Protein AF-A0A958WPH4-F1 (afdb_monomer_lite)

pLDDT: mean 70.2, std 12.9, range [39.75, 87.56]

Sequence (71 aa):
MMYFWIILAAIAIVVVWYFNKNNGNAPFIGPKKEDPLDILKRRFANGEIDEEEYEERKAVLEEDEYLKYKP

Radius of gyration: 15.69 Å; chains: 1; bounding box: 19×44×34 Å

Foldseek 3Di:
DVVVVVVVVVVLVVVCVVVVVVPPDDPDDDPPPCQPLNVLVVCVSVVVDDPVRSVVVVVVSVVVVVVVPDD

Secondary structure (DSSP, 8-state):
-HHHHHHHHHHHHHHHHHHHTT-S-----S-----HHHHHHHHHHTTSS-HHHHHHHHHHHHHHHHHHT--

Structure (mmCIF, N/CA/C/O backbone):
data_AF-A0A958WPH4-F1
#
_entry.id   AF-A0A958WPH4-F1
#
loop_
_atom_site.group_PDB
_atom_site.id
_atom_site.type_symbol
_atom_site.label_atom_id
_atom_site.label_alt_id
_atom_site.label_comp_id
_atom_site.label_asym_id
_atom_site.label_entity_id
_atom_site.label_seq_id
_atom_site.pdbx_PDB_ins_code
_atom_site.Cartn_x
_atom_site.Cartn_y
_atom_site.Cartn_z
_atom_site.occupancy
_atom_site.B_iso_or_equiv
_atom_site.auth_seq_id
_atom_site.auth_comp_id
_atom_site.auth_asym_id
_atom_site.auth_atom_id
_atom_site.pdbx_PDB_model_num
ATOM 1 N N . MET A 1 1 ? -5.198 22.664 5.451 1.00 64.94 1 MET A N 1
ATOM 2 C CA . MET A 1 1 ? -5.402 21.293 5.968 1.00 64.94 1 MET A CA 1
ATOM 3 C C . MET A 1 1 ? -5.865 20.319 4.886 1.00 64.94 1 MET A C 1
ATOM 5 O O . MET A 1 1 ? -5.200 19.314 4.714 1.00 64.94 1 MET A O 1
ATOM 9 N N . MET A 1 2 ? -6.892 20.622 4.079 1.00 69.88 2 MET A N 1
ATOM 10 C CA . MET A 1 2 ? -7.328 19.730 2.978 1.00 69.88 2 MET A CA 1
ATOM 11 C C . MET A 1 2 ? -6.310 19.597 1.827 1.00 69.88 2 MET A C 1
ATOM 13 O O . MET A 1 2 ? -6.145 18.530 1.251 1.00 69.88 2 MET A O 1
ATOM 17 N N . TYR A 1 3 ? -5.548 20.657 1.550 1.00 74.56 3 TYR A N 1
ATOM 18 C CA . TYR A 1 3 ? -4.497 20.643 0.525 1.00 74.56 3 TYR A CA 1
ATOM 19 C C . TYR A 1 3 ? -3.335 19.688 0.835 1.00 74.56 3 TYR A C 1
ATOM 21 O O . TYR A 1 3 ? -2.689 19.208 -0.089 1.00 74.56 3 TYR A O 1
ATOM 29 N N . PHE A 1 4 ? -3.088 19.380 2.114 1.00 80.31 4 PHE A N 1
ATOM 30 C CA . PHE A 1 4 ? -2.042 18.437 2.515 1.00 80.31 4 PHE A CA 1
ATOM 31 C C . PHE A 1 4 ? -2.368 17.019 2.033 1.00 80.31 4 PHE A C 1
ATOM 33 O O . PHE A 1 4 ? -1.524 16.372 1.423 1.00 80.31 4 PHE A O 1
ATOM 40 N N . TRP A 1 5 ? -3.622 16.594 2.201 1.00 82.94 5 TRP A N 1
ATOM 41 C CA . TRP A 1 5 ? -4.116 15.300 1.727 1.00 82.94 5 TRP A CA 1
ATOM 42 C C . TRP A 1 5 ? -4.079 15.175 0.206 1.00 82.94 5 TRP A C 1
ATOM 44 O O . TRP A 1 5 ? -3.693 14.136 -0.316 1.00 82.94 5 TRP A O 1
ATOM 54 N N . ILE A 1 6 ? -4.403 16.252 -0.513 1.00 80.12 6 ILE A N 1
ATOM 55 C CA . ILE A 1 6 ? -4.353 16.268 -1.983 1.00 80.12 6 ILE A CA 1
ATOM 56 C C . ILE A 1 6 ? -2.907 16.123 -2.479 1.00 80.12 6 ILE A C 1
ATOM 58 O O . ILE A 1 6 ? -2.646 15.363 -3.410 1.00 80.12 6 ILE A O 1
ATOM 62 N N . ILE A 1 7 ? -1.959 16.818 -1.844 1.00 87.56 7 ILE A N 1
ATOM 63 C CA . ILE A 1 7 ? -0.532 16.720 -2.182 1.00 87.56 7 ILE A CA 1
ATOM 64 C C . ILE A 1 7 ? 0.000 15.319 -1.858 1.00 87.56 7 ILE A C 1
ATOM 66 O O . ILE A 1 7 ? 0.705 14.728 -2.674 1.00 87.56 7 ILE A O 1
ATOM 70 N N . LEU A 1 8 ? -0.370 14.766 -0.704 1.00 80.94 8 LEU A N 1
ATOM 71 C CA . LEU A 1 8 ? 0.046 13.433 -0.277 1.00 80.94 8 LEU A CA 1
ATOM 72 C C . LEU A 1 8 ? -0.493 12.341 -1.217 1.00 80.94 8 LEU A C 1
ATOM 74 O O . LEU A 1 8 ? 0.271 11.486 -1.662 1.00 80.94 8 LEU A O 1
ATOM 78 N N . ALA A 1 9 ? -1.767 12.428 -1.609 1.00 79.06 9 ALA A N 1
ATOM 79 C CA . ALA A 1 9 ? -2.378 11.524 -2.580 1.00 79.06 9 ALA A CA 1
ATOM 80 C C . ALA A 1 9 ? -1.714 11.623 -3.965 1.00 79.06 9 ALA A C 1
ATOM 82 O O . ALA A 1 9 ? -1.424 10.604 -4.590 1.00 79.06 9 ALA A O 1
ATOM 83 N N . ALA A 1 10 ? -1.405 12.837 -4.434 1.00 81.44 10 ALA A N 1
ATOM 84 C CA . ALA A 1 10 ? -0.713 13.033 -5.707 1.00 81.44 10 ALA A CA 1
ATOM 85 C C . ALA A 1 10 ? 0.693 12.405 -5.704 1.00 81.44 10 ALA A C 1
ATOM 87 O O . ALA A 1 10 ? 1.079 11.749 -6.673 1.00 81.44 10 ALA A O 1
ATOM 88 N N . ILE A 1 11 ? 1.443 12.551 -4.606 1.00 82.88 11 ILE A N 1
ATOM 89 C CA . ILE A 1 11 ? 2.765 11.929 -4.441 1.00 82.88 11 ILE A CA 1
ATOM 90 C C . ILE A 1 11 ? 2.641 10.400 -4.410 1.00 82.88 11 ILE A C 1
ATOM 92 O O . ILE A 1 11 ? 3.410 9.718 -5.090 1.00 82.88 11 ILE A O 1
ATOM 96 N N . ALA A 1 12 ? 1.653 9.859 -3.691 1.00 79.44 12 ALA A N 1
ATOM 97 C CA . ALA A 1 12 ? 1.407 8.421 -3.626 1.00 79.44 12 ALA A CA 1
ATOM 98 C C . ALA A 1 12 ? 1.147 7.819 -5.018 1.00 79.44 12 ALA A C 1
ATOM 100 O O . ALA A 1 12 ? 1.758 6.812 -5.371 1.00 79.44 12 ALA A O 1
ATOM 101 N N . ILE A 1 13 ? 0.333 8.475 -5.853 1.00 77.88 13 ILE A N 1
ATOM 102 C CA . ILE A 1 13 ? 0.048 8.026 -7.227 1.00 77.88 13 ILE A CA 1
ATOM 103 C C . ILE A 1 13 ? 1.325 7.983 -8.081 1.00 77.88 13 ILE A C 1
ATOM 105 O O . ILE A 1 13 ? 1.546 7.019 -8.816 1.00 77.88 13 ILE A O 1
ATOM 109 N N . VAL A 1 14 ? 2.190 8.998 -7.979 1.00 79.25 14 VAL A N 1
ATOM 110 C CA . VAL A 1 14 ? 3.451 9.061 -8.741 1.00 79.25 14 VAL A CA 1
ATOM 111 C C . VAL A 1 14 ? 4.412 7.953 -8.316 1.00 79.25 14 VAL A C 1
ATOM 113 O O . VAL A 1 14 ? 5.009 7.294 -9.170 1.00 79.25 14 VAL A O 1
ATOM 116 N N . VAL A 1 15 ? 4.534 7.713 -7.008 1.00 76.81 15 VAL A N 1
ATOM 117 C CA . VAL A 1 15 ? 5.345 6.619 -6.463 1.00 76.81 15 VAL A CA 1
ATOM 118 C C . VAL A 1 15 ? 4.796 5.278 -6.951 1.00 76.81 15 VAL A C 1
ATOM 120 O O . VAL A 1 15 ? 5.538 4.497 -7.542 1.00 76.81 15 VAL A O 1
ATOM 123 N N . VAL A 1 16 ? 3.490 5.035 -6.820 1.00 68.69 16 VAL A N 1
ATOM 124 C CA . VAL A 1 16 ? 2.854 3.801 -7.307 1.00 68.69 16 VAL A CA 1
ATOM 125 C C . VAL A 1 16 ? 3.114 3.601 -8.797 1.00 68.69 16 VAL A C 1
ATOM 127 O O . VAL A 1 16 ? 3.538 2.521 -9.193 1.00 68.69 16 VAL A O 1
ATOM 130 N N . TRP A 1 17 ? 2.944 4.625 -9.633 1.00 71.06 17 TRP A N 1
ATOM 131 C CA . TRP A 1 17 ? 3.185 4.505 -11.072 1.00 71.06 17 TRP A CA 1
ATOM 132 C C . TRP A 1 17 ? 4.649 4.172 -11.400 1.00 71.06 17 TRP A C 1
ATOM 134 O O . TRP A 1 17 ? 4.918 3.330 -12.260 1.00 71.06 17 TRP A O 1
ATOM 144 N N . TYR A 1 18 ? 5.598 4.773 -10.677 1.00 70.81 18 TYR A N 1
ATOM 145 C CA . TYR A 1 18 ? 7.027 4.517 -10.851 1.00 70.81 18 TYR A CA 1
ATOM 146 C C . TYR A 1 18 ? 7.420 3.084 -10.456 1.00 70.81 18 TYR A C 1
ATOM 148 O O . TYR A 1 18 ? 8.134 2.411 -11.200 1.00 70.81 18 TYR A O 1
ATOM 156 N N . PHE A 1 19 ? 6.913 2.582 -9.326 1.00 62.41 19 PHE A N 1
ATOM 157 C CA . PHE A 1 19 ? 7.207 1.225 -8.854 1.00 62.41 19 PHE A CA 1
ATOM 158 C C . PHE A 1 19 ? 6.443 0.145 -9.636 1.00 62.41 19 PHE A C 1
ATOM 160 O O . PHE A 1 19 ? 6.998 -0.915 -9.923 1.00 62.41 19 PHE A O 1
ATOM 167 N N . ASN A 1 20 ? 5.207 0.414 -10.064 1.00 60.47 20 ASN A N 1
ATOM 168 C CA . ASN A 1 20 ? 4.398 -0.541 -10.825 1.00 60.47 20 ASN A CA 1
ATOM 169 C C . ASN A 1 20 ? 4.930 -0.729 -12.260 1.00 60.47 20 ASN A C 1
ATOM 171 O O . ASN A 1 20 ? 4.880 -1.827 -12.810 1.00 60.47 20 ASN A O 1
ATOM 175 N N . LYS A 1 21 ? 5.578 0.296 -12.834 1.00 55.19 21 LYS A N 1
ATOM 176 C CA . LYS A 1 21 ? 6.312 0.170 -14.105 1.00 55.19 21 LYS A CA 1
ATOM 177 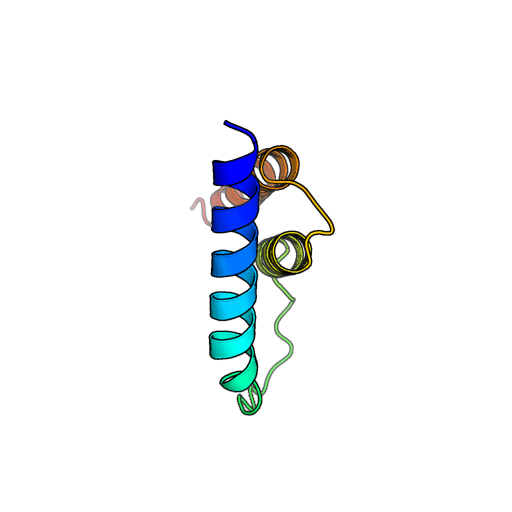C C . LYS A 1 21 ? 7.507 -0.793 -14.017 1.00 55.19 21 LYS A C 1
ATOM 179 O O . LYS A 1 21 ? 7.910 -1.347 -15.037 1.00 55.19 21 LYS A O 1
ATOM 184 N N . ASN A 1 22 ? 8.038 -1.034 -12.816 1.00 52.25 22 ASN A N 1
ATOM 185 C CA . ASN A 1 22 ? 9.184 -1.918 -12.592 1.00 52.25 22 ASN A CA 1
ATOM 186 C C . ASN A 1 22 ? 8.794 -3.358 -12.197 1.00 52.25 22 ASN A C 1
ATOM 188 O O . ASN A 1 22 ? 9.647 -4.241 -12.211 1.00 52.25 22 ASN A O 1
ATOM 192 N N . ASN A 1 23 ? 7.512 -3.623 -11.911 1.00 52.66 23 ASN A N 1
ATOM 193 C CA . ASN A 1 23 ? 7.011 -4.953 -11.535 1.00 52.66 23 ASN A CA 1
ATOM 194 C C . ASN A 1 23 ? 6.507 -5.799 -12.720 1.00 52.66 23 ASN A C 1
ATOM 196 O O . ASN A 1 23 ? 5.972 -6.886 -12.522 1.00 52.66 23 ASN A O 1
ATOM 200 N N . GLY A 1 24 ? 6.719 -5.344 -13.958 1.00 50.56 24 GLY A N 1
ATOM 201 C CA . GLY A 1 24 ? 6.300 -6.062 -15.164 1.00 50.56 24 GLY A CA 1
ATOM 202 C C . GLY A 1 24 ? 7.074 -7.347 -15.488 1.00 50.56 24 GLY A C 1
ATOM 203 O O . GLY A 1 24 ? 6.710 -8.006 -16.451 1.00 50.56 24 GLY A O 1
ATOM 204 N N . ASN A 1 25 ? 8.124 -7.721 -14.742 1.00 50.41 25 ASN A N 1
ATOM 205 C CA . ASN A 1 25 ? 8.966 -8.878 -15.085 1.00 50.41 25 ASN A CA 1
ATOM 206 C C . ASN A 1 25 ? 9.564 -9.589 -13.857 1.00 50.41 25 ASN A C 1
ATOM 208 O O . ASN A 1 25 ? 10.781 -9.637 -13.695 1.00 50.41 25 ASN A O 1
ATOM 212 N N . ALA A 1 26 ? 8.733 -10.187 -13.005 1.00 51.84 26 ALA A N 1
ATOM 213 C CA . ALA A 1 26 ? 9.205 -11.2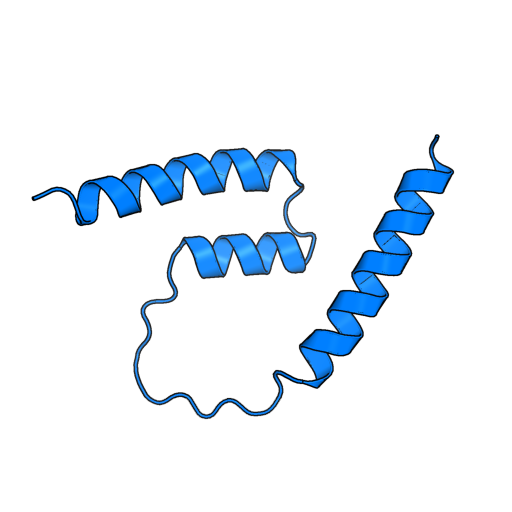55 -12.123 1.00 51.84 26 ALA A CA 1
ATOM 214 C C . ALA A 1 26 ? 8.576 -12.583 -12.575 1.00 51.84 26 ALA A C 1
ATOM 216 O O . ALA A 1 26 ? 7.412 -12.838 -12.262 1.00 51.84 26 ALA A O 1
ATOM 217 N N . PRO A 1 27 ? 9.301 -13.442 -13.318 1.00 54.34 27 PRO A N 1
ATOM 218 C CA . PRO A 1 27 ? 8.837 -14.788 -13.602 1.00 54.34 27 PRO A CA 1
ATOM 219 C C . PRO A 1 27 ? 9.079 -15.616 -12.339 1.00 54.34 27 PRO A C 1
ATOM 221 O O . PRO A 1 27 ? 10.136 -16.225 -12.194 1.00 54.34 27 PRO A O 1
ATOM 224 N N . PHE A 1 28 ? 8.151 -15.592 -11.379 1.00 45.22 28 PHE A N 1
ATOM 225 C CA . PHE A 1 28 ? 8.290 -16.413 -10.178 1.00 45.22 28 PHE A CA 1
ATOM 226 C C . PHE A 1 28 ? 7.407 -17.655 -10.237 1.00 45.22 28 PHE A C 1
ATOM 228 O O . PHE A 1 28 ? 6.183 -17.622 -10.158 1.00 45.22 28 PHE A O 1
ATOM 235 N N . ILE A 1 29 ? 8.125 -18.753 -10.416 1.00 48.00 29 ILE A N 1
ATOM 236 C CA . ILE A 1 29 ? 7.726 -20.148 -10.397 1.00 48.00 29 ILE A CA 1
ATOM 237 C C . ILE A 1 29 ? 7.253 -20.513 -8.980 1.00 48.00 29 ILE A C 1
ATOM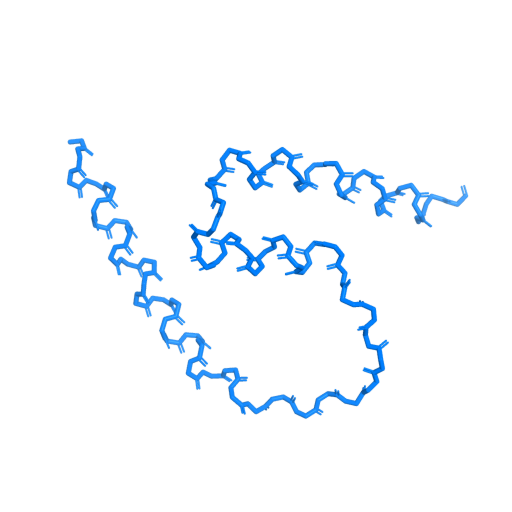 239 O O . ILE A 1 29 ? 7.971 -20.283 -8.008 1.00 48.00 29 ILE A O 1
ATOM 243 N N . GLY A 1 30 ? 6.070 -21.124 -8.880 1.00 42.12 30 GLY A N 1
ATOM 244 C CA . GLY A 1 30 ? 5.561 -21.809 -7.684 1.00 42.12 30 GLY A CA 1
ATOM 245 C C . GLY A 1 30 ? 4.182 -21.311 -7.222 1.00 42.12 30 GLY A C 1
ATOM 246 O O . GLY A 1 30 ? 3.911 -20.114 -7.312 1.00 42.12 30 GLY A O 1
ATOM 247 N N . PRO A 1 31 ? 3.297 -22.192 -6.711 1.00 45.12 31 PRO A N 1
ATOM 248 C CA . PRO A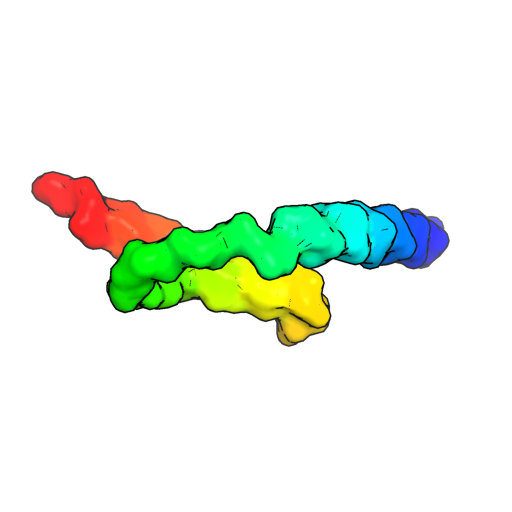 1 31 ? 2.010 -21.791 -6.156 1.00 45.12 31 PRO A CA 1
ATOM 249 C C . PRO A 1 31 ? 2.253 -21.107 -4.807 1.00 45.12 31 PRO A C 1
ATOM 251 O O . PRO A 1 31 ? 2.150 -21.726 -3.747 1.00 45.12 31 PRO A O 1
ATOM 254 N N . LYS A 1 32 ? 2.624 -19.824 -4.832 1.00 49.97 32 LYS A N 1
ATOM 255 C CA . LYS A 1 32 ? 2.524 -18.979 -3.646 1.00 49.97 32 LYS A CA 1
ATOM 256 C C . LYS A 1 32 ? 1.046 -18.950 -3.285 1.00 49.97 32 LYS A C 1
ATOM 258 O O . LYS A 1 32 ? 0.246 -18.362 -4.004 1.00 49.97 32 LYS A O 1
ATOM 263 N N . LYS A 1 33 ? 0.686 -19.625 -2.192 1.00 50.06 33 LYS A N 1
ATOM 264 C CA . LYS A 1 33 ? -0.485 -19.235 -1.409 1.00 50.06 33 LYS A CA 1
ATOM 265 C C . LYS A 1 33 ? -0.294 -17.745 -1.164 1.00 50.06 33 LYS A C 1
ATOM 267 O O . LYS A 1 33 ? 0.652 -17.382 -0.474 1.00 50.06 33 LYS A O 1
ATOM 272 N N . GLU A 1 34 ? -1.059 -16.923 -1.868 1.00 54.84 34 GLU A N 1
ATOM 273 C CA . GLU A 1 34 ? -1.033 -15.479 -1.690 1.00 54.84 34 GLU A CA 1
ATOM 274 C C . GLU A 1 34 ? -1.286 -15.245 -0.206 1.00 54.84 34 GLU A C 1
ATOM 276 O O . GLU A 1 34 ? -2.302 -15.701 0.326 1.00 54.84 34 GLU A O 1
ATOM 281 N N . ASP A 1 35 ? -0.296 -14.679 0.480 1.00 65.69 35 ASP A N 1
ATOM 282 C CA . ASP A 1 35 ? -0.421 -14.465 1.907 1.00 65.69 35 ASP A CA 1
ATOM 283 C C . ASP A 1 35 ? -1.594 -13.493 2.125 1.00 65.69 35 ASP A C 1
ATOM 285 O O . ASP A 1 35 ? -1.730 -12.527 1.361 1.00 65.69 35 ASP A O 1
ATOM 289 N N . PRO A 1 36 ? -2.490 -13.732 3.095 1.00 71.94 36 PRO A N 1
ATOM 290 C CA . PRO A 1 36 ? -3.578 -12.807 3.391 1.00 71.94 36 PRO A CA 1
ATOM 291 C C . PRO A 1 36 ? -3.103 -11.351 3.536 1.00 71.94 36 PRO A C 1
ATOM 293 O O . PRO A 1 36 ? -3.817 -10.434 3.117 1.00 71.94 36 PRO A O 1
ATOM 296 N N . LEU A 1 37 ? -1.878 -11.134 4.034 1.00 75.56 37 LEU A N 1
ATOM 297 C CA . LEU A 1 37 ? -1.248 -9.815 4.105 1.00 75.56 37 LEU A CA 1
ATOM 298 C C . LEU A 1 37 ? -0.928 -9.221 2.727 1.00 75.56 37 LEU A C 1
ATOM 300 O O . LEU A 1 37 ? -1.128 -8.024 2.522 1.00 75.56 37 L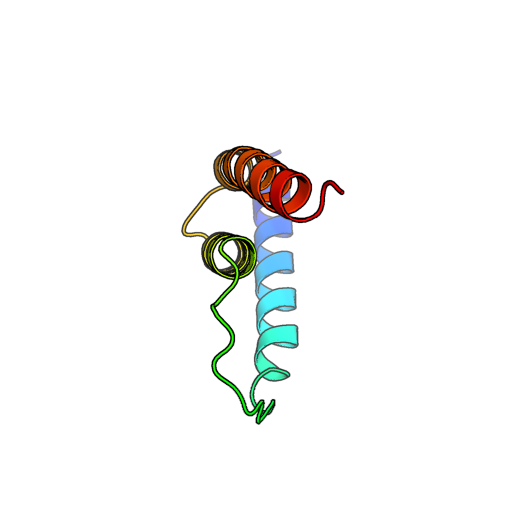EU A O 1
ATOM 304 N N . ASP A 1 38 ? -0.483 -10.028 1.760 1.00 75.19 38 ASP A N 1
ATOM 305 C CA . ASP A 1 38 ? -0.230 -9.575 0.384 1.00 75.19 38 ASP A CA 1
ATOM 306 C C . ASP A 1 38 ? -1.534 -9.125 -0.298 1.00 75.19 38 ASP A C 1
ATOM 308 O O . ASP A 1 38 ? -1.558 -8.114 -1.008 1.00 75.19 38 ASP A O 1
ATOM 312 N N . ILE A 1 39 ? -2.644 -9.828 -0.041 1.00 81.31 39 ILE A N 1
ATOM 313 C CA . ILE A 1 39 ? -3.973 -9.451 -0.548 1.00 81.31 39 ILE A CA 1
ATOM 314 C C . ILE A 1 39 ? -4.433 -8.138 0.091 1.00 81.31 39 ILE A C 1
ATOM 316 O O . ILE A 1 39 ? -4.915 -7.246 -0.614 1.00 81.31 39 ILE A O 1
ATOM 320 N N . LEU A 1 40 ? -4.271 -8.001 1.408 1.00 81.00 40 LEU A N 1
ATOM 321 C CA . LEU A 1 40 ? -4.640 -6.791 2.135 1.00 81.00 40 LEU A CA 1
ATOM 322 C C . LEU A 1 40 ? -3.829 -5.581 1.646 1.00 81.00 40 LEU A C 1
ATOM 324 O O . LEU A 1 40 ? -4.393 -4.535 1.327 1.00 81.00 40 LEU A O 1
ATOM 328 N N . LYS A 1 41 ? -2.515 -5.755 1.481 1.00 78.56 41 LYS A N 1
ATOM 329 C CA . LYS A 1 41 ? -1.599 -4.732 0.967 1.00 78.56 41 LYS A CA 1
ATOM 330 C C . LYS A 1 41 ? -1.941 -4.311 -0.455 1.00 78.56 41 LYS A C 1
ATOM 332 O O . LYS A 1 41 ? -1.867 -3.128 -0.774 1.00 78.56 41 LYS A O 1
ATOM 337 N N . ARG A 1 42 ? -2.345 -5.256 -1.310 1.00 76.69 42 ARG A N 1
ATOM 338 C CA . ARG A 1 42 ? -2.806 -4.951 -2.669 1.00 76.69 42 ARG A CA 1
ATOM 339 C C . ARG A 1 42 ? -4.080 -4.108 -2.658 1.00 76.69 42 ARG A C 1
ATOM 341 O O . ARG A 1 42 ? -4.151 -3.143 -3.407 1.00 76.69 42 ARG A O 1
ATOM 348 N N . ARG A 1 43 ? -5.054 -4.434 -1.804 1.00 78.31 43 ARG A N 1
ATOM 349 C CA . ARG A 1 43 ? -6.317 -3.681 -1.684 1.00 78.31 43 ARG A CA 1
ATOM 350 C C . ARG A 1 43 ? -6.102 -2.273 -1.133 1.00 78.31 43 ARG A C 1
ATOM 352 O O . ARG A 1 43 ? -6.676 -1.327 -1.663 1.00 78.31 43 ARG A O 1
ATOM 359 N N . PHE A 1 44 ? -5.214 -2.121 -0.151 1.00 78.12 44 PHE A N 1
ATOM 360 C CA . PHE A 1 44 ? -4.791 -0.807 0.341 1.00 78.12 44 PHE A CA 1
ATOM 361 C C . PHE A 1 44 ? -4.085 0.001 -0.752 1.00 78.12 44 PHE A C 1
ATOM 363 O O . PHE A 1 44 ? -4.430 1.149 -1.008 1.00 78.12 44 PHE A O 1
ATOM 370 N N . ALA A 1 45 ? -3.159 -0.627 -1.482 1.00 76.31 45 ALA A N 1
ATOM 371 C CA . ALA A 1 45 ? -2.460 0.010 -2.598 1.00 76.31 45 ALA A CA 1
ATOM 372 C C . ALA A 1 45 ? -3.394 0.399 -3.761 1.00 76.31 45 ALA A C 1
ATOM 374 O O . ALA A 1 45 ? -3.112 1.361 -4.473 1.00 76.31 45 ALA A O 1
ATOM 375 N N . ASN A 1 46 ? -4.497 -0.329 -3.951 1.00 77.56 46 ASN A N 1
ATOM 376 C CA . ASN A 1 46 ? -5.542 -0.001 -4.919 1.00 77.56 46 ASN A CA 1
ATOM 377 C C . ASN A 1 46 ? -6.492 1.112 -4.432 1.00 77.56 46 ASN A C 1
ATOM 379 O O . ASN A 1 46 ? -7.291 1.601 -5.230 1.00 77.56 46 ASN A O 1
ATOM 383 N N . GLY A 1 47 ? -6.435 1.499 -3.152 1.00 76.69 47 GLY A N 1
ATOM 384 C CA . GLY A 1 47 ? -7.381 2.431 -2.531 1.00 76.69 47 GLY A CA 1
ATOM 385 C C . GLY A 1 47 ? -8.777 1.840 -2.305 1.00 76.69 47 GLY A C 1
ATOM 386 O O . GLY A 1 47 ? -9.742 2.587 -2.186 1.00 76.69 47 GLY A O 1
ATOM 387 N N . GLU A 1 48 ? -8.900 0.508 -2.288 1.00 80.75 48 GLU A N 1
ATOM 388 C CA . GLU A 1 48 ? -10.162 -0.196 -2.008 1.00 80.75 48 GLU A CA 1
ATOM 389 C C . GLU A 1 48 ? -10.504 -0.202 -0.512 1.00 80.75 48 GLU A C 1
ATOM 391 O O . GLU A 1 48 ? -11.655 -0.439 -0.154 1.00 80.75 48 GLU A O 1
ATOM 396 N N . ILE A 1 49 ? -9.506 0.040 0.341 1.00 81.62 49 ILE A N 1
ATOM 397 C CA . ILE A 1 49 ? -9.624 0.153 1.796 1.00 81.62 49 ILE A CA 1
ATOM 398 C C . ILE A 1 49 ? -8.845 1.386 2.257 1.00 81.62 49 ILE A C 1
ATOM 400 O O . ILE A 1 49 ? -7.828 1.736 1.647 1.00 81.62 49 ILE A O 1
ATOM 404 N N . ASP A 1 50 ? -9.332 2.049 3.301 1.00 81.62 50 ASP A N 1
ATOM 405 C CA . ASP A 1 50 ? -8.634 3.177 3.913 1.00 81.62 50 ASP A CA 1
ATOM 406 C C . ASP A 1 50 ? -7.516 2.709 4.868 1.00 81.62 50 ASP A C 1
ATOM 408 O O . ASP A 1 50 ? -7.275 1.514 5.054 1.00 81.62 50 ASP A O 1
ATOM 412 N N . GLU A 1 51 ? -6.765 3.669 5.406 1.00 80.19 51 GLU A N 1
ATOM 413 C CA . GLU A 1 51 ? -5.654 3.407 6.326 1.00 80.19 51 GLU A CA 1
ATOM 414 C C . GLU A 1 51 ? -6.126 2.775 7.641 1.00 80.19 51 GLU A C 1
ATOM 416 O O . GLU A 1 51 ? -5.467 1.868 8.141 1.00 80.19 51 GLU A O 1
ATOM 421 N N . GLU A 1 52 ? -7.289 3.187 8.148 1.00 82.12 52 GLU A N 1
ATOM 422 C CA . GLU A 1 52 ? -7.876 2.664 9.384 1.00 82.12 52 GLU A CA 1
ATOM 423 C C . GLU A 1 52 ? -8.251 1.180 9.209 1.00 82.12 52 GLU A C 1
ATOM 425 O O . GLU A 1 52 ? -7.798 0.325 9.971 1.00 82.12 52 GLU A O 1
ATOM 430 N N . GLU A 1 53 ? -8.947 0.841 8.119 1.00 80.31 53 GLU A N 1
ATOM 431 C CA . GLU A 1 53 ? -9.316 -0.532 7.766 1.00 80.31 53 GLU A CA 1
ATOM 432 C C . GLU A 1 53 ? -8.084 -1.403 7.455 1.00 80.31 53 GLU A C 1
ATOM 434 O O . GLU A 1 53 ? -8.072 -2.608 7.745 1.00 80.31 53 GLU A O 1
ATOM 439 N N . TYR A 1 54 ? -7.031 -0.822 6.872 1.00 86.06 54 TYR A N 1
ATOM 440 C CA . TYR A 1 54 ? -5.775 -1.528 6.636 1.00 86.06 54 TYR A CA 1
ATOM 441 C C . TYR A 1 54 ? -5.074 -1.891 7.948 1.00 86.06 54 TYR A C 1
ATOM 443 O O . TYR A 1 54 ? -4.653 -3.039 8.097 1.00 86.06 54 TYR A O 1
ATOM 451 N N . GLU A 1 55 ? -4.962 -0.961 8.898 1.00 82.12 55 GLU A N 1
ATOM 452 C CA . GLU A 1 55 ? -4.296 -1.219 10.178 1.00 82.12 55 GLU A CA 1
ATOM 453 C C . GLU A 1 55 ? -5.052 -2.242 11.032 1.00 82.12 55 GLU A C 1
ATOM 455 O O . GLU A 1 55 ? -4.431 -3.180 11.543 1.00 82.12 55 GLU A O 1
ATOM 460 N N . GLU A 1 56 ? -6.383 -2.140 11.115 1.00 86.06 56 GLU A N 1
ATOM 461 C CA . GLU A 1 56 ? -7.208 -3.106 11.850 1.00 86.06 56 GLU A CA 1
ATOM 462 C C . GLU A 1 56 ? -7.028 -4.528 11.308 1.00 86.06 56 GLU A C 1
ATOM 464 O O . GLU A 1 56 ? -6.784 -5.479 12.056 1.00 86.06 56 GLU A O 1
ATOM 469 N N . ARG A 1 57 ? -7.103 -4.693 9.983 1.00 83.19 57 ARG A N 1
ATOM 470 C CA . ARG A 1 57 ? -6.979 -6.015 9.357 1.00 83.19 57 ARG A CA 1
ATOM 471 C C . ARG A 1 57 ? -5.550 -6.534 9.375 1.00 83.19 57 ARG A C 1
ATOM 473 O O . ARG A 1 57 ? -5.354 -7.740 9.501 1.00 83.19 57 ARG A O 1
ATOM 480 N N . LYS A 1 58 ? -4.554 -5.653 9.267 1.00 83.62 58 LYS A N 1
ATOM 481 C CA . LYS A 1 58 ? -3.141 -6.028 9.356 1.00 83.62 58 LYS A CA 1
ATOM 482 C C . LYS A 1 58 ? -2.827 -6.598 10.736 1.00 83.62 58 LYS A C 1
ATOM 484 O O . LYS A 1 58 ? -2.199 -7.648 10.799 1.00 83.62 58 LYS A O 1
ATOM 489 N N . ALA A 1 59 ? -3.318 -5.971 11.806 1.00 82.81 59 ALA A N 1
ATOM 490 C CA . ALA A 1 59 ? -3.104 -6.438 13.174 1.00 82.81 59 ALA A CA 1
ATOM 491 C C . ALA A 1 59 ? -3.670 -7.851 13.405 1.00 82.81 59 ALA A C 1
ATOM 493 O O . ALA A 1 59 ? -2.985 -8.704 13.966 1.00 82.81 59 ALA A O 1
ATOM 494 N N . VAL A 1 60 ? -4.880 -8.125 12.905 1.00 83.81 60 VAL A N 1
ATOM 495 C CA . VAL A 1 60 ? -5.511 -9.455 12.997 1.00 83.81 60 VAL A CA 1
ATOM 496 C C . VAL A 1 60 ? -4.721 -10.511 12.216 1.00 83.81 60 VAL A C 1
ATOM 498 O O . VAL A 1 60 ? -4.545 -11.634 12.682 1.00 83.81 60 VAL A O 1
ATOM 501 N N . LEU A 1 61 ? -4.232 -10.160 11.024 1.00 79.75 61 LEU A N 1
ATOM 502 C CA . LEU A 1 61 ? -3.475 -11.086 10.179 1.00 79.75 61 LEU A CA 1
ATOM 503 C C . LEU A 1 61 ? -2.052 -11.338 10.701 1.00 79.75 61 LEU A C 1
ATOM 505 O O . LEU A 1 61 ? -1.580 -12.470 10.625 1.00 79.75 61 LEU A O 1
ATOM 509 N N . GLU A 1 62 ? -1.388 -10.324 11.263 1.00 75.69 62 GLU A N 1
ATOM 510 C CA . GLU A 1 62 ? -0.088 -10.478 11.930 1.00 75.69 62 GLU A CA 1
ATOM 511 C C . GLU A 1 62 ? -0.202 -11.349 13.189 1.00 75.69 62 GLU A C 1
ATOM 513 O O . GLU A 1 62 ? 0.710 -12.124 13.473 1.00 75.69 62 GLU A O 1
ATOM 518 N N . GLU A 1 63 ? -1.315 -11.276 13.927 1.00 73.31 63 GLU A N 1
ATOM 519 C CA . GLU A 1 63 ? -1.569 -12.146 15.081 1.00 73.31 63 GLU A CA 1
ATOM 520 C C . GLU A 1 63 ? -1.724 -13.620 14.665 1.00 73.31 63 GLU A C 1
ATOM 522 O O . GLU A 1 63 ? -1.121 -14.500 15.283 1.00 73.31 63 GLU A O 1
ATOM 527 N N . ASP A 1 64 ? -2.452 -13.900 13.581 1.00 67.94 64 ASP A N 1
ATOM 528 C CA . ASP A 1 64 ? -2.608 -15.254 13.025 1.00 67.94 64 ASP A CA 1
ATOM 529 C C . ASP A 1 64 ? -1.266 -15.806 12.490 1.00 67.94 64 ASP A C 1
ATOM 531 O O . ASP A 1 64 ? -0.864 -16.934 12.800 1.00 67.94 64 ASP A O 1
ATOM 535 N N . GLU A 1 65 ? -0.488 -14.980 11.775 1.00 68.12 65 GLU A N 1
ATOM 536 C CA . GLU A 1 65 ? 0.857 -15.344 11.310 1.00 68.12 65 GLU A CA 1
ATOM 537 C C . GLU A 1 65 ? 1.820 -15.617 12.481 1.00 68.12 65 GLU A C 1
ATOM 539 O O . GLU A 1 65 ? 2.570 -16.601 12.461 1.00 68.12 65 GLU A O 1
ATOM 544 N N . TYR A 1 66 ? 1.764 -14.802 13.539 1.00 61.16 66 TYR A N 1
ATOM 545 C CA . TYR A 1 66 ? 2.572 -14.974 14.747 1.00 61.16 66 TYR A CA 1
ATOM 546 C C . TYR A 1 66 ? 2.218 -16.264 15.502 1.00 61.16 66 TYR A C 1
ATOM 548 O O . TYR A 1 66 ? 3.105 -16.971 15.987 1.00 61.16 66 TYR A O 1
ATOM 556 N N . LEU A 1 67 ? 0.933 -16.624 15.563 1.00 62.75 67 LEU A N 1
ATOM 557 C CA . LEU A 1 67 ? 0.472 -17.870 16.181 1.00 62.75 67 LEU A CA 1
ATOM 558 C C . LEU A 1 67 ? 0.892 -19.111 15.386 1.00 62.75 67 LEU A C 1
ATOM 560 O O . LEU A 1 67 ? 1.162 -20.155 15.980 1.00 62.75 67 LEU A O 1
ATOM 564 N N . LYS A 1 68 ? 1.018 -18.996 14.062 1.00 60.34 68 LYS A N 1
ATOM 565 C CA . LYS A 1 68 ? 1.471 -20.079 13.180 1.00 60.34 68 LYS A CA 1
ATOM 566 C C . LYS A 1 68 ? 2.962 -20.411 13.324 1.00 60.34 68 LYS A C 1
ATOM 568 O O . LYS A 1 68 ? 3.359 -21.535 13.022 1.00 60.34 68 LYS A O 1
ATOM 573 N N . TYR A 1 69 ? 3.777 -19.457 13.780 1.00 57.94 69 TYR A N 1
ATOM 574 C CA . TYR A 1 69 ? 5.221 -19.620 14.008 1.00 57.94 69 TYR A CA 1
ATO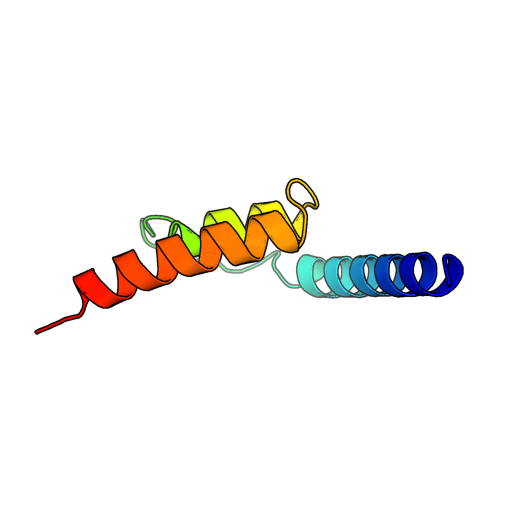M 575 C C . TYR A 1 69 ? 5.615 -19.751 15.487 1.00 57.94 69 TYR A C 1
ATOM 577 O O . TYR A 1 69 ? 6.806 -19.817 15.801 1.00 57.94 69 TYR A O 1
ATOM 585 N N . LYS A 1 70 ? 4.642 -19.818 16.403 1.00 39.75 70 LYS A N 1
ATOM 586 C CA . LYS A 1 70 ? 4.897 -20.058 17.825 1.00 39.75 70 LYS A CA 1
ATOM 587 C C . LYS A 1 70 ? 5.317 -21.530 18.037 1.00 39.75 70 LYS A C 1
ATOM 589 O O . LYS A 1 70 ? 4.539 -22.409 17.667 1.00 39.75 70 LYS A O 1
ATOM 594 N N . PRO A 1 71 ? 6.525 -21.806 18.571 1.00 56.16 71 PRO A N 1
ATOM 595 C CA . PRO A 1 71 ? 7.008 -23.167 18.817 1.00 56.16 71 PRO A CA 1
ATOM 596 C C . PRO A 1 71 ? 6.238 -23.886 19.931 1.00 56.16 71 PRO A C 1
ATOM 598 O O . PRO A 1 71 ? 5.723 -23.196 20.846 1.00 56.16 71 PRO A O 1
#